Protein AF-A0A9D4DLA9-F1 (afdb_monomer_lite)

Foldseek 3Di:
DAFALAPPGRDDPPDVPWDKAAQDPPDPSSVVVQVRSVPWDQDPNDTDTDDDDPRHIHTPVSPD

InterPro domains:
  IPR006612 THAP-type zinc finger [PS50950] (1-64)

pLDDT: mean 79.14, std 8.52, range [52.91, 88.06]

Organism: Dreissena polymorpha (NCBI:txid45954)

Structure (mmCIF, N/CA/C/O backbone):
data_AF-A0A9D4DLA9-F1
#
_entry.id   AF-A0A9D4DLA9-F1
#
loop_
_atom_site.group_PDB
_atom_site.id
_atom_site.type_symbol
_atom_site.label_atom_id
_atom_site.label_alt_id
_atom_site.label_comp_id
_atom_site.label_asym_id
_atom_site.label_entity_id
_atom_site.label_seq_id
_atom_site.pdbx_PDB_ins_code
_atom_site.Cartn_x
_atom_site.Cartn_y
_atom_site.Cartn_z
_atom_site.occupancy
_atom_site.B_iso_or_equiv
_atom_site.auth_seq_id
_atom_site.auth_comp_id
_atom_site.auth_asym_id
_atom_site.auth_atom_id
_atom_site.pdbx_PDB_model_num
ATOM 1 N N . MET A 1 1 ? 3.444 14.136 -5.037 1.00 63.56 1 MET A N 1
ATOM 2 C CA . MET A 1 1 ? 2.147 13.512 -5.384 1.00 63.56 1 MET A CA 1
ATOM 3 C C . MET A 1 1 ? 2.137 12.091 -4.831 1.00 63.56 1 MET A C 1
ATOM 5 O O . MET A 1 1 ? 3.087 11.368 -5.091 1.00 63.56 1 MET A O 1
ATOM 9 N N . VAL A 1 2 ? 1.148 11.706 -4.017 1.00 73.12 2 VAL A N 1
ATOM 10 C CA . VAL A 1 2 ? 1.083 10.352 -3.422 1.00 73.12 2 VAL A CA 1
ATOM 11 C C . VAL A 1 2 ? 0.058 9.515 -4.185 1.00 73.12 2 VAL A C 1
ATOM 13 O O . VAL A 1 2 ? -1.092 9.929 -4.303 1.00 73.12 2 VAL A O 1
ATOM 16 N N . GLN A 1 3 ? 0.462 8.356 -4.703 1.00 85.25 3 GLN A N 1
ATOM 17 C CA . GLN A 1 3 ? -0.433 7.373 -5.319 1.00 85.25 3 GLN A CA 1
ATOM 18 C C . GLN A 1 3 ? -0.780 6.274 -4.310 1.00 85.25 3 GLN A C 1
ATOM 20 O O . GLN A 1 3 ? 0.002 5.976 -3.406 1.00 85.25 3 GLN A O 1
ATOM 25 N N . CYS A 1 4 ? -1.962 5.679 -4.455 1.00 87.38 4 CYS A N 1
ATOM 26 C CA . CYS A 1 4 ? -2.347 4.518 -3.669 1.00 87.38 4 CYS A CA 1
ATOM 27 C C . CYS A 1 4 ? -1.373 3.352 -3.889 1.00 87.38 4 CYS A C 1
ATOM 29 O O . CYS A 1 4 ? -1.031 3.028 -5.020 1.00 87.38 4 CYS A O 1
ATOM 31 N N . ALA A 1 5 ? -0.953 2.714 -2.798 1.00 87.88 5 ALA A N 1
ATOM 32 C CA . ALA A 1 5 ? -0.018 1.596 -2.831 1.00 87.88 5 ALA A CA 1
ATOM 33 C C . ALA A 1 5 ? -0.643 0.280 -3.328 1.00 87.88 5 ALA A C 1
ATOM 35 O O . ALA A 1 5 ? 0.099 -0.633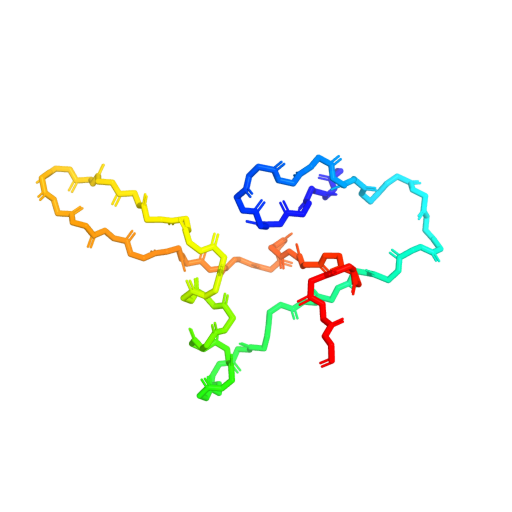 -3.668 1.00 87.88 5 ALA A O 1
ATOM 36 N N . ALA A 1 6 ? -1.978 0.167 -3.359 1.00 86.50 6 ALA A N 1
ATOM 37 C CA . ALA A 1 6 ? -2.659 -1.029 -3.849 1.00 86.50 6 ALA A CA 1
ATOM 38 C C . ALA A 1 6 ? -2.316 -1.284 -5.323 1.00 86.50 6 ALA A C 1
ATOM 40 O O . ALA A 1 6 ? -2.399 -0.370 -6.149 1.00 86.50 6 ALA A O 1
ATOM 41 N N . PHE A 1 7 ? -1.965 -2.529 -5.656 1.00 84.81 7 PHE A N 1
ATOM 42 C CA . PHE A 1 7 ? -1.654 -2.908 -7.030 1.00 84.81 7 PHE A CA 1
ATOM 43 C C . PHE A 1 7 ? -2.832 -2.599 -7.971 1.00 84.81 7 PHE A C 1
ATOM 45 O O . PHE A 1 7 ? -3.983 -2.916 -7.673 1.00 84.81 7 PHE A O 1
ATOM 52 N N . GLY A 1 8 ? -2.547 -1.924 -9.089 1.00 83.75 8 GLY A N 1
ATOM 53 C CA . GLY A 1 8 ? -3.557 -1.506 -10.069 1.00 83.75 8 GLY A CA 1
ATOM 54 C C . GLY A 1 8 ? -4.434 -0.316 -9.653 1.00 83.75 8 GLY A C 1
ATOM 55 O O . GLY A 1 8 ? -5.316 0.084 -10.412 1.00 83.75 8 GLY A O 1
ATOM 56 N N . CYS A 1 9 ? -4.217 0.290 -8.479 1.00 86.12 9 CYS A N 1
ATOM 57 C CA . CYS A 1 9 ? -5.004 1.439 -8.039 1.00 86.12 9 CYS A CA 1
ATOM 58 C C . CYS A 1 9 ? -4.434 2.769 -8.564 1.00 86.12 9 CYS A C 1
ATOM 60 O O . CYS A 1 9 ? -3.300 3.158 -8.280 1.00 86.12 9 CYS A O 1
ATOM 62 N N . ASN A 1 10 ? -5.270 3.522 -9.282 1.00 85.50 10 ASN A N 1
ATOM 63 C CA . ASN A 1 10 ? -4.917 4.827 -9.855 1.00 85.50 10 ASN A CA 1
ATOM 64 C C . ASN A 1 10 ? -5.343 6.020 -8.982 1.00 85.50 10 ASN A C 1
ATOM 66 O O . ASN A 1 10 ? -5.309 7.166 -9.427 1.00 85.50 10 ASN A O 1
ATOM 70 N N . ALA A 1 11 ? -5.764 5.782 -7.734 1.00 85.75 11 ALA A N 1
ATOM 71 C CA . ALA A 1 11 ? -6.141 6.865 -6.833 1.00 85.75 11 ALA A CA 1
ATOM 72 C C . ALA A 1 11 ? -4.912 7.717 -6.468 1.00 85.75 11 ALA A C 1
ATOM 74 O O . ALA A 1 11 ? -3.911 7.199 -5.967 1.00 85.75 11 ALA A O 1
ATOM 75 N N . ARG A 1 12 ? -5.012 9.033 -6.686 1.00 82.50 12 ARG A N 1
ATOM 76 C CA . ARG A 1 12 ? -3.965 10.019 -6.387 1.00 82.50 12 ARG A CA 1
ATOM 77 C C . ARG A 1 12 ? -4.419 11.003 -5.313 1.00 82.50 12 ARG A C 1
ATOM 79 O O . ARG A 1 12 ? -5.566 11.449 -5.296 1.00 82.50 12 ARG A O 1
ATOM 86 N N . LEU A 1 13 ? -3.487 11.370 -4.442 1.00 73.12 13 LEU A N 1
ATOM 87 C CA . LEU A 1 13 ? -3.625 12.395 -3.413 1.00 73.12 13 LEU A CA 1
ATOM 88 C C . LEU A 1 13 ? -3.414 13.799 -4.018 1.00 73.12 13 LEU A C 1
ATOM 90 O O . LEU A 1 13 ? -2.488 14.503 -3.630 1.00 73.12 13 LEU A O 1
ATOM 94 N N . GLU A 1 14 ? -4.221 14.185 -5.007 1.00 69.06 14 GLU A N 1
ATOM 95 C CA . GLU A 1 14 ? -4.304 15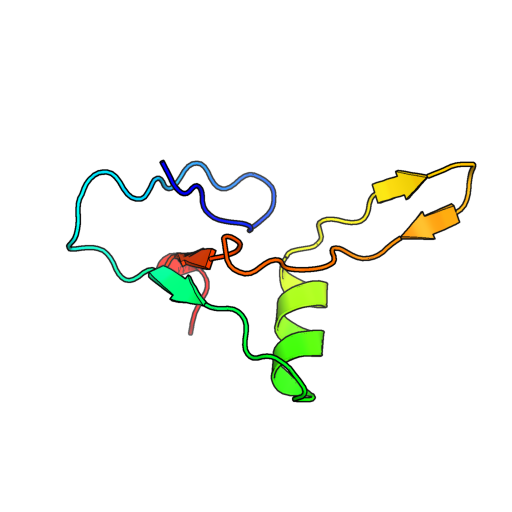.583 -5.488 1.00 69.06 14 GLU A CA 1
ATOM 96 C C . GLU A 1 14 ? -5.487 16.327 -4.866 1.00 69.06 14 GLU A C 1
ATOM 98 O O . GLU A 1 14 ? -5.435 17.530 -4.650 1.00 69.06 14 GLU A O 1
ATOM 103 N N . ASN A 1 15 ? -6.534 15.594 -4.486 1.00 54.72 15 ASN A N 1
ATOM 104 C CA . ASN A 1 15 ? -7.756 16.151 -3.927 1.00 54.72 15 ASN A CA 1
ATOM 105 C C . ASN A 1 15 ? -7.844 15.761 -2.450 1.00 54.72 15 ASN A C 1
ATOM 107 O O . ASN A 1 15 ? -8.301 14.663 -2.123 1.00 54.72 15 ASN A O 1
ATOM 111 N N . TRP A 1 16 ? -7.366 16.641 -1.568 1.00 52.91 16 TRP A N 1
ATOM 112 C CA . TRP A 1 16 ? -7.260 16.501 -0.104 1.00 52.91 16 TRP A CA 1
ATOM 113 C C . TRP A 1 16 ? -8.626 16.384 0.622 1.00 52.91 16 TRP A C 1
ATOM 115 O O . TRP A 1 16 ? -8.916 17.106 1.568 1.00 52.91 16 TRP A O 1
ATOM 125 N N . LYS A 1 17 ? -9.502 15.476 0.170 1.00 55.81 17 LYS A N 1
ATOM 126 C CA . LYS A 1 17 ? -10.795 15.139 0.798 1.00 55.81 17 LYS A CA 1
ATOM 127 C C . LYS A 1 17 ? -11.196 13.660 0.714 1.00 55.81 17 LYS A C 1
ATOM 129 O O . LYS A 1 17 ? -12.239 13.294 1.244 1.00 55.81 17 LYS A O 1
ATOM 134 N N . LYS A 1 18 ? -10.418 12.779 0.074 1.00 62.59 18 LYS A N 1
ATOM 135 C CA . LYS A 1 18 ? -10.755 11.343 -0.008 1.00 62.59 18 LYS A CA 1
ATOM 136 C C . LYS A 1 18 ? -9.723 10.534 0.768 1.00 62.59 18 LYS A C 1
ATOM 138 O O . LYS A 1 18 ? -8.570 10.504 0.366 1.00 62.59 18 LYS A O 1
ATOM 143 N N . GLY A 1 19 ? -10.142 9.950 1.894 1.00 76.75 19 GLY A N 1
ATOM 144 C CA . GLY A 1 19 ? -9.292 9.325 2.913 1.00 76.75 19 GLY A CA 1
ATOM 145 C C . GLY A 1 19 ? -8.145 8.487 2.350 1.00 76.75 19 GLY A C 1
ATOM 146 O O . GLY A 1 19 ? -8.374 7.498 1.660 1.00 76.75 19 GLY A O 1
ATOM 147 N N . PHE A 1 20 ? -6.913 8.891 2.649 1.00 85.06 20 PHE A N 1
ATOM 148 C CA . PHE A 1 20 ? -5.714 8.082 2.458 1.00 85.06 20 PHE A CA 1
ATOM 149 C C . PHE A 1 20 ? -5.123 7.781 3.827 1.00 85.06 20 PHE A C 1
ATOM 151 O O . PHE A 1 20 ? -4.894 8.695 4.617 1.00 85.06 20 PHE A O 1
ATOM 158 N N . PHE A 1 21 ? -4.837 6.513 4.071 1.00 86.31 21 PHE A N 1
ATOM 159 C CA . PHE A 1 21 ? -4.364 6.003 5.346 1.00 86.31 21 PHE A CA 1
ATOM 160 C C . PHE A 1 21 ? -2.942 5.483 5.188 1.00 86.31 21 PHE A C 1
ATOM 162 O O . PHE A 1 21 ? -2.602 4.850 4.184 1.00 86.31 21 PHE A O 1
ATOM 169 N N . CYS A 1 22 ? -2.100 5.790 6.168 1.00 86.44 22 CYS A N 1
ATOM 170 C CA . CYS A 1 22 ? -0.751 5.247 6.243 1.00 86.44 22 CYS A CA 1
ATOM 171 C C . CYS A 1 22 ? -0.808 3.759 6.606 1.00 86.44 22 CYS A C 1
ATOM 173 O O . CYS A 1 22 ? -1.746 3.315 7.268 1.00 86.44 22 CYS A O 1
ATOM 175 N N . PHE A 1 23 ? 0.203 2.999 6.189 1.00 86.12 23 PHE A N 1
ATOM 176 C CA . PHE A 1 23 ? 0.349 1.625 6.661 1.00 86.12 23 PHE A CA 1
ATOM 177 C C . PHE A 1 23 ? 0.688 1.635 8.155 1.00 86.12 23 PHE A C 1
ATOM 179 O O . PHE A 1 23 ? 1.600 2.368 8.549 1.00 86.12 23 PHE A O 1
ATOM 186 N N . PRO A 1 24 ? 0.000 0.831 8.980 1.00 81.69 24 PRO A N 1
ATOM 187 C CA . PRO A 1 24 ? 0.406 0.642 10.362 1.00 81.69 24 PRO A CA 1
ATOM 188 C C . PRO A 1 24 ? 1.767 -0.067 10.398 1.00 81.69 24 PRO A C 1
ATOM 190 O O . PRO A 1 24 ? 1.964 -1.096 9.747 1.00 81.69 24 PRO A O 1
ATOM 193 N N . THR A 1 25 ? 2.725 0.505 11.125 1.00 74.12 25 THR A N 1
ATOM 194 C CA . THR A 1 25 ? 4.084 -0.030 11.281 1.00 74.12 25 THR A CA 1
ATOM 195 C C . THR A 1 25 ? 4.196 -0.819 12.578 1.00 74.12 25 THR A C 1
ATOM 197 O O . THR A 1 25 ? 3.793 -0.318 13.619 1.00 74.12 25 THR A O 1
ATOM 200 N N . GLY A 1 26 ? 4.795 -2.011 12.536 1.00 70.38 26 GLY A N 1
ATOM 201 C CA . GLY A 1 26 ? 5.109 -2.800 13.738 1.00 70.38 26 GLY A CA 1
ATOM 202 C C . GLY A 1 26 ? 4.020 -3.778 14.192 1.00 70.38 26 GLY A C 1
ATOM 203 O O . GLY A 1 26 ? 4.329 -4.709 14.928 1.00 70.38 26 GLY A O 1
ATOM 204 N N . ASP A 1 27 ? 2.791 -3.651 13.689 1.00 76.50 27 ASP A N 1
ATOM 205 C CA . ASP A 1 27 ? 1.672 -4.511 14.082 1.00 76.50 27 ASP A CA 1
ATOM 206 C C . ASP A 1 27 ? 1.399 -5.670 13.113 1.00 76.50 27 ASP A C 1
ATOM 208 O O . ASP A 1 27 ? 1.644 -5.603 11.903 1.00 76.50 27 ASP A O 1
ATOM 212 N N . SER A 1 28 ? 0.773 -6.728 13.636 1.00 83.56 28 SER A N 1
ATOM 213 C CA . SER A 1 28 ? 0.243 -7.848 12.841 1.00 83.56 28 SER A CA 1
ATOM 214 C C . SER A 1 28 ? -0.755 -7.385 11.767 1.00 83.56 28 SER A C 1
ATOM 216 O O . SER A 1 28 ? -0.838 -7.974 10.687 1.00 83.56 28 SER A O 1
ATOM 218 N N . ILE A 1 29 ? -1.466 -6.283 12.024 1.00 83.44 29 ILE A N 1
ATOM 219 C CA . ILE A 1 29 ? -2.369 -5.620 11.076 1.00 83.44 29 ILE A CA 1
ATOM 220 C C . ILE A 1 29 ? -1.588 -5.039 9.889 1.00 83.44 29 ILE A C 1
ATOM 222 O O . ILE A 1 29 ? -2.018 -5.196 8.747 1.00 83.44 29 ILE A O 1
ATOM 226 N N . GLY A 1 30 ? -0.411 -4.453 10.126 1.00 83.50 30 GLY A N 1
ATOM 227 C CA . GLY A 1 30 ? 0.462 -3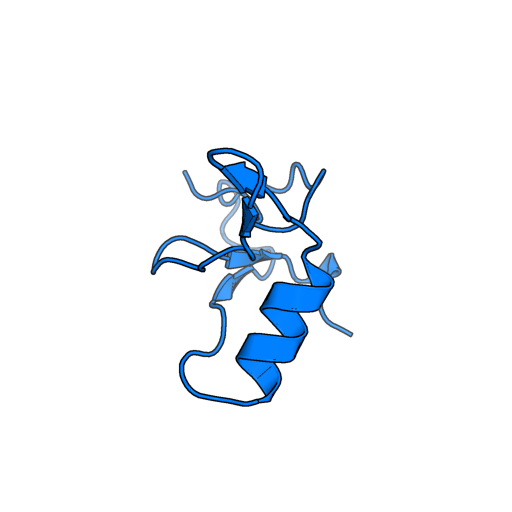.936 9.068 1.00 83.50 30 GLY A CA 1
ATOM 228 C C . GLY A 1 30 ? 0.890 -5.023 8.089 1.00 83.50 30 GLY A C 1
ATOM 229 O O . GLY A 1 30 ? 0.795 -4.839 6.876 1.00 83.50 30 GLY A O 1
ATOM 230 N N . ARG A 1 31 ? 1.247 -6.209 8.600 1.00 83.00 31 ARG A N 1
ATOM 231 C CA . ARG A 1 31 ? 1.554 -7.374 7.752 1.00 83.00 31 ARG A CA 1
ATOM 232 C C . ARG A 1 31 ? 0.353 -7.808 6.909 1.00 83.00 31 ARG A C 1
ATOM 234 O O . ARG A 1 31 ? 0.519 -8.090 5.727 1.00 83.00 31 ARG A O 1
ATOM 241 N N . LYS A 1 32 ? -0.862 -7.807 7.472 1.00 85.12 32 LYS A N 1
ATOM 242 C CA . LYS A 1 32 ? -2.090 -8.115 6.712 1.00 85.12 32 LYS A CA 1
ATOM 243 C C . LYS A 1 32 ? -2.323 -7.119 5.576 1.00 85.12 32 LYS A C 1
ATOM 245 O O . LYS A 1 32 ? -2.706 -7.525 4.485 1.00 85.12 32 LYS A O 1
ATOM 250 N N . TRP A 1 33 ? -2.052 -5.836 5.806 1.00 85.44 33 TRP A N 1
ATOM 251 C CA . TRP A 1 33 ? -2.168 -4.806 4.771 1.00 85.44 33 TRP A CA 1
ATOM 252 C C . TRP A 1 33 ? -1.137 -4.994 3.656 1.00 85.44 33 TRP A C 1
ATOM 254 O O . TRP A 1 33 ? -1.487 -4.895 2.482 1.00 85.44 33 TRP A O 1
ATOM 264 N N . ILE A 1 34 ? 0.114 -5.303 4.010 1.00 85.44 34 ILE A N 1
ATOM 265 C CA . ILE A 1 34 ? 1.187 -5.601 3.050 1.00 85.44 34 ILE A CA 1
ATOM 266 C C . ILE A 1 34 ? 0.800 -6.780 2.152 1.00 85.44 34 ILE A C 1
ATOM 268 O O . ILE A 1 34 ? 0.892 -6.677 0.929 1.00 85.44 34 ILE A O 1
ATOM 272 N N . LEU A 1 35 ? 0.295 -7.862 2.750 1.00 82.12 35 LEU A N 1
ATOM 273 C CA . LEU A 1 35 ? -0.171 -9.036 2.012 1.00 82.12 35 LEU A CA 1
ATOM 274 C C . LEU A 1 35 ? -1.360 -8.706 1.098 1.00 82.12 35 LEU A C 1
ATOM 276 O O . LEU A 1 35 ? -1.374 -9.117 -0.059 1.00 82.12 35 LEU A O 1
ATOM 280 N N . ALA A 1 36 ? -2.335 -7.931 1.583 1.00 83.38 36 ALA A N 1
ATOM 281 C CA . ALA A 1 36 ? -3.530 -7.572 0.816 1.00 83.38 36 ALA A CA 1
ATOM 282 C C . ALA A 1 36 ? -3.215 -6.723 -0.426 1.00 83.38 36 ALA A C 1
ATOM 284 O O . ALA A 1 36 ? -3.861 -6.861 -1.463 1.00 83.38 36 ALA A O 1
ATOM 285 N N . VAL A 1 37 ? -2.188 -5.875 -0.349 1.00 81.38 37 VAL A N 1
ATOM 286 C CA . VAL A 1 37 ? -1.742 -5.014 -1.455 1.00 81.38 37 VAL A CA 1
ATOM 287 C C . VAL A 1 37 ? -1.190 -5.820 -2.638 1.00 81.38 37 VAL A C 1
ATOM 289 O O . VAL A 1 37 ? -1.121 -5.281 -3.743 1.00 81.38 37 VAL A O 1
ATOM 292 N N . SER A 1 38 ? -0.889 -7.114 -2.439 1.00 68.94 38 SER A N 1
ATOM 293 C CA . SER A 1 38 ? -0.540 -8.105 -3.474 1.00 68.94 38 SER A CA 1
ATOM 294 C C . SER A 1 38 ? 0.582 -7.666 -4.420 1.00 68.94 38 SER A C 1
ATOM 296 O O . SER A 1 38 ? 0.697 -8.148 -5.544 1.00 68.94 38 SER A O 1
ATOM 298 N N . LEU A 1 39 ? 1.438 -6.750 -3.969 1.00 66.38 39 LEU A N 1
ATOM 299 C CA . LEU A 1 39 ? 2.523 -6.185 -4.762 1.00 66.38 39 LEU A CA 1
ATOM 300 C C . LEU A 1 39 ? 3.794 -6.995 -4.496 1.00 66.38 39 LEU A C 1
ATOM 302 O O . LEU A 1 39 ? 4.736 -6.526 -3.866 1.00 66.38 39 LEU A O 1
ATOM 306 N N . ARG A 1 40 ? 3.782 -8.256 -4.935 1.00 68.00 40 ARG A N 1
ATOM 307 C CA . ARG A 1 40 ? 4.963 -9.124 -4.889 1.00 68.00 40 ARG A CA 1
ATOM 308 C C . ARG A 1 40 ? 5.868 -8.773 -6.058 1.00 68.00 40 ARG A C 1
ATOM 310 O O . ARG A 1 40 ? 5.415 -8.723 -7.200 1.00 68.00 40 ARG A O 1
ATOM 317 N N . ARG A 1 41 ? 7.140 -8.507 -5.777 1.00 69.31 41 ARG A N 1
ATOM 318 C CA . ARG A 1 41 ? 8.159 -8.292 -6.809 1.00 69.31 41 ARG A CA 1
ATOM 319 C C . ARG A 1 41 ? 9.093 -9.485 -6.820 1.00 69.31 41 ARG A C 1
ATOM 321 O O . ARG A 1 41 ? 9.400 -10.027 -5.766 1.00 69.31 41 ARG A O 1
ATOM 328 N N . ILE A 1 42 ? 9.541 -9.882 -8.004 1.00 71.75 42 ILE A N 1
ATOM 329 C CA . ILE A 1 42 ? 10.628 -10.848 -8.131 1.00 71.75 42 ILE A CA 1
ATOM 330 C C . ILE A 1 42 ? 11.911 -10.037 -8.299 1.00 71.75 42 ILE A C 1
ATOM 332 O O . ILE A 1 42 ? 12.019 -9.257 -9.244 1.00 71.75 42 ILE A O 1
ATOM 336 N N . ILE A 1 43 ? 12.842 -10.184 -7.362 1.00 76.12 43 ILE A N 1
ATOM 337 C CA . ILE A 1 43 ? 14.178 -9.580 -7.406 1.00 76.12 43 ILE A CA 1
ATOM 338 C C . ILE A 1 43 ? 15.165 -10.746 -7.387 1.00 76.12 43 ILE A C 1
ATOM 340 O O . ILE A 1 43 ? 15.124 -11.554 -6.462 1.00 76.12 43 ILE A O 1
ATOM 344 N N . ASP A 1 44 ? 15.969 -10.887 -8.445 1.00 82.62 44 ASP A N 1
ATOM 345 C CA . ASP A 1 44 ? 16.964 -11.964 -8.597 1.00 82.62 44 ASP A CA 1
ATOM 346 C C . ASP A 1 44 ? 16.403 -13.379 -8.342 1.00 82.62 44 ASP A C 1
ATOM 348 O O . ASP A 1 44 ? 16.988 -14.200 -7.641 1.00 82.62 44 ASP A O 1
ATOM 352 N N . GLY A 1 45 ? 15.205 -13.662 -8.869 1.00 82.94 45 GLY A N 1
ATOM 353 C CA . GLY A 1 45 ? 14.532 -14.958 -8.701 1.00 82.94 45 GLY A CA 1
ATOM 354 C C . GLY A 1 45 ? 13.866 -15.173 -7.335 1.00 82.94 45 GLY A C 1
ATOM 355 O O . GLY A 1 45 ? 13.207 -16.191 -7.136 1.00 82.94 45 GLY A O 1
ATOM 356 N N . THR A 1 46 ? 13.964 -14.210 -6.415 1.00 80.44 46 THR A N 1
ATOM 357 C CA . THR A 1 46 ? 13.330 -14.266 -5.092 1.00 80.44 46 THR A CA 1
ATOM 358 C C . THR A 1 46 ? 12.047 -13.440 -5.067 1.00 80.44 46 THR A C 1
ATOM 360 O O . THR A 1 46 ? 12.034 -12.279 -5.476 1.00 80.44 46 THR A O 1
ATOM 363 N N . LEU A 1 47 ? 10.955 -14.025 -4.563 1.00 77.44 47 LEU A N 1
ATOM 364 C CA . LEU A 1 47 ? 9.714 -13.300 -4.278 1.00 77.44 47 LEU A CA 1
ATOM 365 C C . LEU A 1 47 ? 9.903 -12.430 -3.032 1.00 77.44 47 LEU A C 1
ATOM 367 O O . LEU A 1 47 ? 10.069 -12.943 -1.929 1.00 77.44 47 LEU A O 1
ATOM 371 N N . VAL A 1 48 ? 9.849 -11.115 -3.219 1.00 79.44 48 VAL A N 1
ATOM 372 C CA . VAL A 1 48 ? 9.962 -10.120 -2.153 1.00 79.44 48 VAL A CA 1
ATOM 373 C C . VAL A 1 48 ? 8.610 -9.442 -1.965 1.00 79.44 48 VAL A C 1
ATOM 375 O O . VAL A 1 48 ? 8.001 -8.942 -2.921 1.00 79.44 48 VAL A O 1
ATOM 378 N N . ASP A 1 49 ? 8.136 -9.435 -0.722 1.00 76.94 49 ASP A N 1
ATOM 379 C CA . ASP A 1 49 ? 6.932 -8.705 -0.348 1.00 76.94 49 ASP A CA 1
ATOM 380 C C . ASP A 1 49 ? 7.160 -7.192 -0.432 1.00 76.94 49 ASP A C 1
ATOM 382 O O . ASP A 1 49 ? 8.266 -6.668 -0.286 1.00 76.94 49 ASP A O 1
ATOM 386 N N . PHE A 1 50 ? 6.074 -6.467 -0.665 1.00 81.12 50 PHE A N 1
ATOM 387 C CA . PHE A 1 50 ? 6.083 -5.016 -0.649 1.00 81.12 50 PHE A CA 1
ATOM 388 C C . PHE A 1 50 ? 6.498 -4.474 0.724 1.00 81.12 50 PHE A C 1
ATOM 390 O O . PHE A 1 50 ? 5.805 -4.684 1.717 1.00 81.12 50 PHE A O 1
ATOM 397 N N . THR A 1 51 ? 7.570 -3.686 0.769 1.00 83.0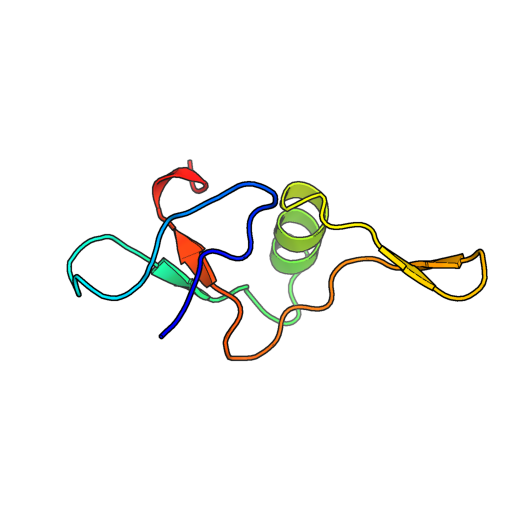0 51 THR A N 1
ATOM 398 C CA . THR A 1 51 ? 7.950 -2.943 1.977 1.00 83.00 51 THR A CA 1
ATOM 399 C C . TH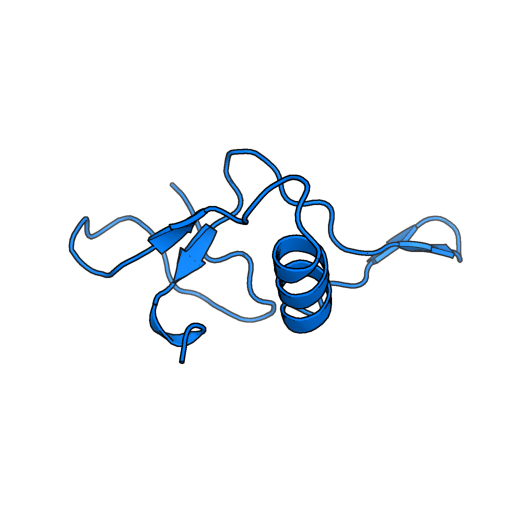R A 1 51 ? 7.369 -1.525 1.913 1.00 83.00 51 THR A C 1
ATOM 401 O O . THR A 1 51 ? 7.827 -0.718 1.096 1.00 83.00 51 THR A O 1
ATOM 404 N N . PRO A 1 52 ? 6.364 -1.181 2.742 1.00 82.69 52 PRO A N 1
ATOM 405 C CA . PRO A 1 52 ? 5.795 0.159 2.762 1.00 82.69 52 PRO A CA 1
ATOM 406 C C . PRO A 1 52 ? 6.813 1.178 3.284 1.00 82.69 52 PRO A C 1
ATOM 408 O O . PRO A 1 52 ? 7.527 0.943 4.255 1.00 82.69 52 PRO A O 1
ATOM 411 N N . SER A 1 53 ? 6.841 2.347 2.650 1.00 83.69 53 SER A N 1
ATOM 412 C CA . SER A 1 53 ? 7.601 3.519 3.094 1.00 83.69 53 SER A CA 1
ATOM 413 C C . SER A 1 53 ? 6.680 4.540 3.770 1.00 83.69 53 SER A C 1
ATOM 415 O O . SER A 1 53 ? 5.456 4.434 3.690 1.00 83.69 53 SER A O 1
ATOM 417 N N . LYS A 1 54 ? 7.249 5.618 4.328 1.00 79.31 54 LYS A N 1
ATOM 418 C CA . LYS A 1 54 ? 6.478 6.765 4.856 1.00 79.31 54 LYS A CA 1
ATOM 419 C C . LYS A 1 54 ? 5.553 7.439 3.825 1.00 79.31 54 LYS A C 1
ATOM 421 O O . LYS A 1 54 ? 4.659 8.196 4.196 1.00 79.31 54 LYS A O 1
ATOM 426 N N . TYR A 1 55 ? 5.764 7.179 2.533 1.00 80.38 55 TYR A N 1
ATOM 427 C CA . TYR A 1 55 ? 4.937 7.692 1.438 1.00 80.38 55 TYR A CA 1
ATOM 428 C C . TYR A 1 55 ? 3.895 6.686 0.942 1.00 80.38 55 TYR A C 1
ATOM 430 O O . TYR A 1 55 ? 3.009 7.054 0.172 1.00 80.38 55 TYR A O 1
ATOM 438 N N . SER A 1 56 ? 3.977 5.430 1.374 1.00 85.88 56 SER A N 1
ATOM 439 C CA . SER A 1 56 ? 3.028 4.390 0.999 1.00 85.88 56 SER A CA 1
ATOM 440 C C . SER A 1 56 ? 1.713 4.621 1.739 1.00 85.88 56 SER A C 1
ATOM 442 O O . SER A 1 56 ? 1.669 4.606 2.968 1.00 85.88 56 SER A O 1
ATOM 444 N N . LYS A 1 57 ? 0.633 4.861 0.990 1.00 87.69 57 LYS A N 1
ATOM 445 C CA . LYS A 1 57 ? -0.708 5.083 1.546 1.00 87.69 57 LYS A CA 1
ATOM 446 C C . LYS A 1 57 ? -1.756 4.265 0.803 1.00 87.69 57 LYS A C 1
ATOM 448 O O . LYS A 1 57 ? -1.661 4.084 -0.410 1.00 87.69 57 LYS A O 1
ATOM 453 N N . LEU A 1 58 ? -2.786 3.816 1.509 1.00 88.06 58 LEU A N 1
ATOM 454 C CA . LEU A 1 58 ? -3.966 3.181 0.924 1.00 88.06 58 LEU A CA 1
ATOM 455 C C . LEU A 1 58 ? -5.138 4.152 0.902 1.00 88.06 58 LEU A C 1
ATOM 457 O O . LEU A 1 58 ? -5.364 4.870 1.870 1.00 88.06 58 LEU A O 1
ATOM 461 N N . CYS A 1 59 ? -5.884 4.195 -0.201 1.00 88.06 59 CYS A N 1
ATOM 462 C CA . CYS A 1 59 ? -7.113 4.978 -0.242 1.00 88.06 59 CYS A CA 1
ATOM 463 C C . CYS A 1 59 ? -8.246 4.241 0.489 1.00 88.06 59 CYS A C 1
ATOM 465 O O . CYS A 1 59 ? -8.255 3.012 0.557 1.00 88.06 59 CYS A O 1
ATOM 467 N N . ILE A 1 60 ? -9.227 4.994 0.986 1.00 86.56 60 ILE A N 1
ATOM 468 C CA . ILE A 1 60 ? -10.354 4.508 1.795 1.00 86.56 60 ILE A CA 1
ATOM 469 C C . ILE A 1 60 ? -11.143 3.379 1.125 1.00 86.56 60 ILE A C 1
ATOM 471 O O . ILE A 1 60 ? -11.727 2.558 1.813 1.00 86.56 60 ILE A O 1
ATOM 475 N N . LYS A 1 61 ? -11.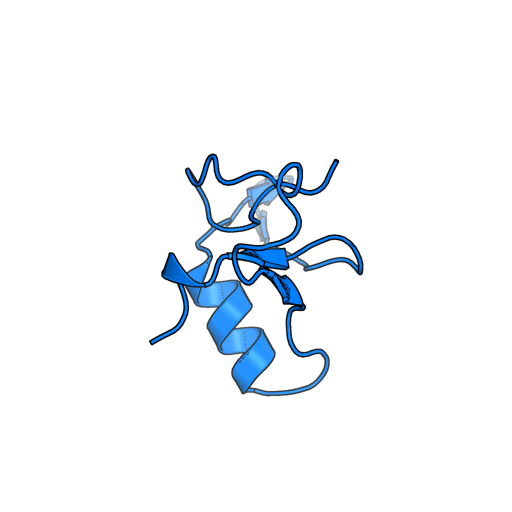110 3.278 -0.211 1.00 85.50 61 LYS A N 1
ATOM 476 C CA . LYS A 1 61 ? -11.776 2.202 -0.962 1.00 85.50 61 LYS A CA 1
ATOM 477 C C . LYS A 1 61 ? -11.256 0.800 -0.622 1.00 85.50 61 LYS A C 1
ATOM 479 O O . LYS A 1 61 ? -11.941 -0.173 -0.913 1.00 85.50 61 LYS A O 1
ATOM 484 N N . HIS A 1 62 ? -10.051 0.693 -0.063 1.00 85.31 62 HIS A N 1
ATOM 485 C CA . HIS A 1 62 ? -9.440 -0.583 0.315 1.00 85.31 62 HIS A CA 1
ATOM 486 C C . HIS A 1 62 ? -9.608 -0.917 1.799 1.00 85.31 62 HIS A C 1
ATOM 488 O O . HIS A 1 62 ? -9.122 -1.956 2.236 1.00 85.31 62 HIS A O 1
ATOM 494 N N . LEU A 1 63 ? -10.281 -0.055 2.564 1.00 78.69 63 LEU A N 1
ATOM 495 C CA . LEU A 1 63 ? -10.566 -0.269 3.977 1.00 78.69 63 LEU A CA 1
ATOM 496 C C . LEU A 1 63 ? -12.058 -0.574 4.128 1.00 78.69 63 LEU A C 1
ATOM 498 O O . LEU A 1 63 ? -12.889 0.158 3.593 1.00 78.69 63 LEU A O 1
ATOM 502 N N . LYS A 1 64 ? -12.377 -1.676 4.806 1.00 68.75 64 LYS A N 1
ATOM 503 C CA . LYS A 1 64 ? -13.734 -2.087 5.176 1.00 68.75 64 LYS A CA 1
ATOM 504 C C . LYS A 1 64 ? -13.823 -2.196 6.687 1.00 68.75 64 LYS A C 1
ATOM 506 O O . LYS A 1 64 ? -12.815 -2.650 7.275 1.00 68.75 64 LYS A O 1
#

Secondary structure (DSSP, 8-state):
-PBB-STT---BTTSTTS-EEEPPSSSHHHHHHHHHT---EEETTEEE-----TT-EEEGGG--

Sequence (64 aa):
MVQCAAFGCNARLENWKKGFFCFPTGDSIGRKWILAVSLRRIIDGTLVDFTPSKYSKLCIKHLK

Radius of gyration: 12.22 Å; chains: 1; bounding box: 31×32×24 Å